Protein AF-A0A7C4G5A7-F1 (afdb_monomer_lite)

Sequence (88 aa):
MFIDLTPGTPRSYRAEALGKLFTIGNIAPHHVIFGSDASTTGYDFERVRSWVRYDRAIYRRLKLTRAAVANVFGGSLQRFLGREPRHA

Foldseek 3Di:
DAAEPEPPDDLVCSLVVVCCCVPPVPDDLLRAEYDHPADPVPGPPVSSVVVLVSVVVSCVVVVPDPVSVCSHHPNSVCVVVVNDPPPD

Structure (mmCIF, N/CA/C/O backbone):
data_AF-A0A7C4G5A7-F1
#
_entry.id   AF-A0A7C4G5A7-F1
#
loop_
_atom_site.group_PDB
_atom_site.id
_atom_site.type_symbol
_atom_site.label_atom_id
_atom_site.label_alt_id
_atom_site.label_comp_id
_atom_site.label_asym_id
_atom_site.label_entity_id
_atom_site.label_seq_id
_atom_site.pdbx_PDB_ins_code
_atom_site.Cartn_x
_atom_site.Cartn_y
_atom_site.Cartn_z
_atom_site.occupancy
_atom_site.B_iso_or_equiv
_atom_site.auth_seq_id
_atom_site.auth_comp_id
_atom_site.auth_asym_id
_atom_site.auth_atom_id
_atom_site.pdbx_PDB_model_num
ATOM 1 N N . MET A 1 1 ? -4.349 15.135 1.824 1.00 86.19 1 MET A N 1
ATOM 2 C CA . MET A 1 1 ? -3.063 14.527 1.417 1.00 86.19 1 MET A CA 1
ATOM 3 C C . MET A 1 1 ? -3.297 13.044 1.204 1.00 86.19 1 MET A C 1
ATOM 5 O O . MET A 1 1 ? -4.009 12.462 2.012 1.00 86.19 1 MET A O 1
ATOM 9 N N . PHE A 1 2 ? -2.748 12.468 0.136 1.00 93.31 2 PHE A N 1
ATOM 10 C CA . PHE A 1 2 ? -2.801 11.029 -0.128 1.00 93.31 2 PHE A CA 1
ATOM 11 C C . PHE A 1 2 ? -1.398 10.437 -0.014 1.00 93.31 2 PHE A C 1
ATOM 13 O O . PHE A 1 2 ? -0.419 11.141 -0.250 1.00 93.31 2 PHE A O 1
ATOM 20 N N . ILE A 1 3 ? -1.317 9.161 0.351 1.00 93.56 3 ILE A N 1
ATOM 21 C CA . ILE A 1 3 ? -0.073 8.394 0.403 1.00 93.56 3 ILE A CA 1
ATOM 22 C C . ILE A 1 3 ? -0.148 7.289 -0.630 1.00 93.56 3 ILE A C 1
ATOM 24 O O . ILE A 1 3 ? -1.071 6.474 -0.593 1.00 93.56 3 ILE A O 1
ATOM 28 N N . ASP A 1 4 ? 0.836 7.245 -1.519 1.00 93.25 4 ASP A N 1
ATOM 29 C CA . ASP A 1 4 ? 1.011 6.123 -2.425 1.00 93.25 4 ASP A CA 1
ATOM 30 C C . ASP A 1 4 ? 1.888 5.035 -1.778 1.00 93.25 4 ASP A C 1
ATOM 32 O O . ASP A 1 4 ? 2.827 5.311 -1.031 1.00 93.25 4 ASP A O 1
ATOM 36 N N . LEU A 1 5 ? 1.531 3.779 -2.033 1.00 93.44 5 LEU A N 1
ATOM 37 C CA . LEU A 1 5 ? 2.224 2.588 -1.554 1.00 93.44 5 LEU A CA 1
ATOM 38 C C . LEU A 1 5 ? 2.977 1.882 -2.679 1.00 93.44 5 LEU A C 1
ATOM 40 O O . LEU A 1 5 ? 3.068 0.651 -2.670 1.00 93.44 5 LEU A O 1
ATOM 44 N N . THR A 1 6 ? 3.500 2.609 -3.659 1.00 91.38 6 THR A N 1
ATOM 45 C CA . THR A 1 6 ? 4.334 2.001 -4.694 1.00 91.38 6 THR A CA 1
ATOM 46 C C . THR A 1 6 ? 5.493 1.188 -4.090 1.00 91.38 6 THR A C 1
ATOM 48 O O . THR A 1 6 ? 5.877 1.386 -2.925 1.00 91.38 6 THR A O 1
ATOM 51 N N . PRO A 1 7 ? 6.034 0.197 -4.821 1.00 83.62 7 PRO A N 1
ATOM 52 C CA . PRO A 1 7 ? 7.134 -0.648 -4.360 1.00 83.62 7 PRO A CA 1
ATOM 53 C C . PRO A 1 7 ? 8.494 0.066 -4.210 1.00 83.62 7 PRO A C 1
ATOM 55 O O . PRO A 1 7 ? 9.477 -0.365 -4.798 1.00 83.62 7 PRO A O 1
ATOM 58 N N . GLY A 1 8 ? 8.582 1.117 -3.391 1.00 84.44 8 GLY A N 1
ATOM 59 C CA . GLY A 1 8 ? 9.845 1.753 -2.982 1.00 84.44 8 GLY A CA 1
ATOM 60 C C . GLY A 1 8 ? 10.335 1.314 -1.596 1.00 84.44 8 GLY A C 1
ATOM 61 O O . GLY A 1 8 ? 11.530 1.327 -1.312 1.00 84.44 8 GLY A O 1
ATOM 62 N N . THR A 1 9 ? 9.428 0.877 -0.715 1.00 89.25 9 THR A N 1
ATOM 63 C CA . THR A 1 9 ? 9.791 0.362 0.615 1.00 89.25 9 THR A CA 1
ATOM 64 C C . THR A 1 9 ? 10.323 -1.072 0.509 1.00 89.25 9 THR A C 1
ATOM 66 O O . THR A 1 9 ? 9.579 -1.946 0.052 1.00 89.25 9 THR A O 1
ATOM 69 N N . PRO A 1 10 ? 11.544 -1.377 0.991 1.00 92.06 10 PRO A N 1
ATOM 70 C CA . PRO A 1 10 ? 12.056 -2.744 1.007 1.00 92.06 10 PRO A CA 1
ATOM 71 C C . PRO A 1 10 ? 11.113 -3.708 1.740 1.00 92.06 10 PRO A C 1
ATOM 73 O O . PRO A 1 10 ? 10.523 -3.364 2.768 1.00 92.06 10 PRO A O 1
ATOM 76 N N . ARG A 1 11 ? 10.990 -4.952 1.252 1.00 93.62 11 ARG A N 1
ATOM 77 C CA . ARG A 1 11 ? 10.088 -5.964 1.847 1.00 93.62 11 ARG A CA 1
ATOM 78 C C . ARG A 1 11 ? 10.367 -6.243 3.321 1.00 93.62 11 ARG A C 1
ATOM 80 O O . ARG A 1 11 ? 9.418 -6.497 4.063 1.00 93.62 11 ARG A O 1
ATOM 87 N N . SER A 1 12 ? 11.636 -6.166 3.726 1.00 95.69 12 SER A N 1
ATOM 88 C CA . SER A 1 12 ? 12.081 -6.315 5.116 1.00 95.69 12 SER A CA 1
ATOM 89 C C . SER A 1 12 ? 11.469 -5.268 6.049 1.00 95.69 12 SER A C 1
ATOM 91 O O . SER A 1 12 ? 11.209 -5.576 7.205 1.00 95.69 12 SER A O 1
ATOM 93 N N . TYR A 1 13 ? 11.175 -4.066 5.542 1.00 96.19 13 TYR A N 1
ATOM 94 C CA . TYR A 1 13 ? 10.612 -2.957 6.317 1.00 96.19 13 TYR A CA 1
ATOM 95 C C . TYR A 1 13 ? 9.114 -2.720 6.072 1.00 96.19 13 TYR A C 1
ATOM 97 O O . TYR A 1 13 ? 8.428 -2.060 6.849 1.00 96.19 13 TYR A O 1
ATOM 105 N N . ARG A 1 14 ? 8.566 -3.278 4.990 1.00 96.31 14 ARG A N 1
ATOM 106 C CA . ARG A 1 14 ? 7.192 -3.022 4.537 1.00 96.31 14 ARG A CA 1
ATOM 107 C C . ARG A 1 14 ? 6.127 -3.315 5.600 1.00 96.31 14 ARG A C 1
ATOM 109 O O . ARG A 1 14 ? 5.182 -2.546 5.730 1.00 96.31 14 ARG A O 1
ATOM 116 N N . ALA A 1 15 ? 6.275 -4.394 6.371 1.00 96.62 15 ALA A N 1
ATOM 117 C CA . ALA A 1 15 ? 5.326 -4.726 7.436 1.00 96.62 15 ALA A CA 1
ATOM 118 C C . ALA A 1 15 ? 5.315 -3.679 8.559 1.00 96.62 15 ALA A C 1
ATOM 120 O O . ALA A 1 15 ? 4.245 -3.322 9.046 1.00 96.62 15 ALA A O 1
ATOM 121 N N . GLU A 1 16 ? 6.485 -3.154 8.926 1.00 96.00 16 GLU A N 1
ATOM 122 C CA . GLU A 1 16 ? 6.603 -2.092 9.923 1.00 96.00 16 GLU A CA 1
ATOM 123 C C . GLU A 1 16 ? 6.030 -0.773 9.396 1.00 96.00 16 GLU A C 1
ATOM 125 O O . GLU A 1 16 ? 5.226 -0.142 10.080 1.00 96.00 16 GLU A O 1
ATOM 130 N N . ALA A 1 17 ? 6.378 -0.389 8.164 1.00 94.62 17 ALA A N 1
ATOM 131 C CA . ALA A 1 17 ? 5.876 0.831 7.535 1.00 94.62 17 ALA A CA 1
ATOM 132 C C . ALA A 1 17 ? 4.342 0.838 7.438 1.00 94.62 17 ALA A C 1
ATOM 134 O O . ALA A 1 17 ? 3.697 1.798 7.859 1.00 94.62 17 ALA A O 1
ATOM 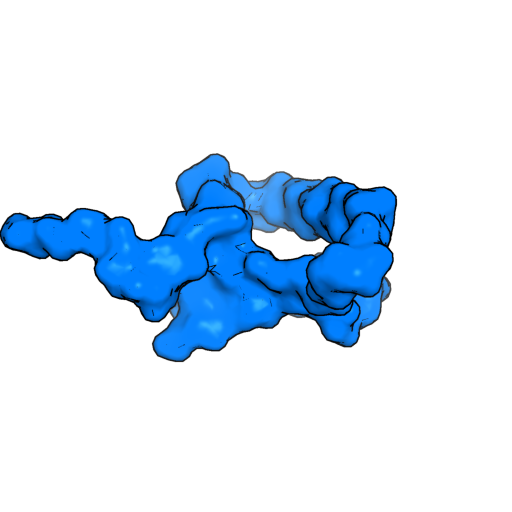135 N N . LEU A 1 18 ? 3.749 -0.254 6.941 1.00 94.56 18 LEU A N 1
ATOM 136 C CA . LEU A 1 18 ? 2.294 -0.397 6.866 1.00 94.56 18 LEU A CA 1
ATOM 137 C C . LEU A 1 18 ? 1.660 -0.479 8.258 1.00 94.56 18 LEU A C 1
ATOM 139 O O . LEU A 1 18 ? 0.586 0.079 8.460 1.00 94.56 18 LEU A O 1
ATOM 143 N N . GLY A 1 19 ? 2.325 -1.120 9.223 1.00 95.00 19 GLY A N 1
ATOM 144 C CA . GLY A 1 19 ? 1.902 -1.112 10.621 1.00 95.00 19 GLY A CA 1
ATOM 145 C C . GLY A 1 19 ? 1.754 0.316 11.134 1.00 95.00 19 GLY A C 1
ATOM 146 O O . GLY A 1 19 ? 0.649 0.734 11.456 1.00 95.00 19 GLY A O 1
ATOM 147 N N . LYS A 1 20 ? 2.834 1.102 11.097 1.00 93.50 20 LYS A N 1
ATOM 148 C CA . LYS A 1 20 ? 2.827 2.508 11.532 1.00 93.50 20 LYS A CA 1
ATOM 149 C C . LYS A 1 20 ? 1.782 3.343 10.796 1.00 93.50 20 LYS A C 1
ATOM 151 O O . LYS A 1 20 ? 1.054 4.104 11.431 1.00 93.50 20 LYS A O 1
ATOM 156 N N . LEU A 1 21 ? 1.678 3.176 9.477 1.00 93.25 21 LEU A N 1
ATOM 157 C CA . LEU A 1 21 ? 0.715 3.901 8.653 1.00 93.25 21 LEU A CA 1
ATOM 158 C C . LEU A 1 21 ? -0.730 3.667 9.116 1.00 93.25 21 LEU A C 1
ATOM 160 O O . LEU A 1 21 ? -1.481 4.626 9.272 1.00 93.25 21 LEU A O 1
ATOM 164 N N . PHE A 1 22 ? -1.107 2.406 9.345 1.00 92.31 22 PHE A N 1
ATOM 165 C CA . PHE A 1 22 ? -2.487 2.035 9.658 1.00 92.31 22 PHE A CA 1
ATOM 166 C C . PHE A 1 22 ? -2.825 2.024 11.153 1.00 92.31 22 PHE A C 1
ATOM 168 O O . PHE A 1 22 ? -4.009 1.971 11.480 1.00 92.31 22 PHE A O 1
ATOM 175 N N . THR A 1 23 ? -1.842 2.066 12.059 1.00 89.00 23 THR A N 1
ATOM 176 C CA . THR A 1 23 ? -2.097 2.009 13.512 1.00 89.00 23 THR A CA 1
ATOM 177 C C . THR A 1 23 ? -1.689 3.259 14.285 1.00 89.00 23 THR A C 1
ATOM 179 O O . THR A 1 23 ? -2.218 3.473 15.370 1.00 89.00 23 THR A O 1
ATOM 182 N N . ILE A 1 24 ? -0.769 4.079 13.765 1.00 85.50 24 ILE A N 1
ATOM 183 C CA . ILE A 1 24 ? -0.219 5.243 14.486 1.00 85.50 24 ILE A CA 1
ATOM 184 C C . ILE A 1 24 ? -0.467 6.545 13.726 1.00 85.50 24 ILE A C 1
ATOM 186 O O . ILE A 1 24 ? -0.776 7.565 14.332 1.00 85.50 24 ILE A O 1
ATOM 190 N N . GLY A 1 25 ? -0.341 6.531 12.397 1.00 69.44 25 GLY A N 1
ATOM 191 C CA . GLY A 1 25 ? -0.278 7.750 11.586 1.00 69.44 25 GLY A CA 1
ATOM 192 C C . GLY A 1 25 ? -1.550 8.607 11.533 1.00 69.44 25 GLY A C 1
ATOM 193 O O . GLY A 1 25 ? -1.526 9.642 10.876 1.00 69.44 25 GLY A O 1
ATOM 194 N N . ASN A 1 26 ? -2.659 8.199 12.167 1.00 68.50 26 ASN A N 1
ATOM 195 C CA . ASN A 1 26 ? -3.981 8.833 12.032 1.00 68.50 26 ASN A CA 1
ATOM 196 C C . ASN A 1 26 ? -4.410 9.042 10.566 1.00 68.50 26 ASN A C 1
ATOM 198 O O . ASN A 1 26 ? -5.178 9.949 10.242 1.00 68.50 26 ASN A O 1
ATOM 202 N N . ILE A 1 27 ? -3.915 8.199 9.657 1.00 78.56 27 ILE A N 1
ATOM 203 C CA . ILE A 1 27 ? -4.230 8.300 8.237 1.00 78.56 27 ILE A CA 1
ATOM 204 C C . ILE A 1 27 ? -5.471 7.479 7.961 1.00 78.56 27 ILE A C 1
ATOM 206 O O . ILE A 1 27 ? -5.501 6.262 8.139 1.00 78.56 27 ILE A O 1
ATOM 210 N N . ALA A 1 28 ? -6.512 8.170 7.510 1.00 80.19 28 ALA A N 1
ATOM 211 C CA . ALA A 1 28 ? -7.739 7.510 7.132 1.00 80.19 28 ALA A CA 1
ATOM 212 C C . ALA A 1 28 ? -7.476 6.560 5.945 1.00 80.19 28 ALA A C 1
ATOM 214 O O . ALA A 1 28 ? -6.841 6.971 4.969 1.00 80.19 28 ALA A O 1
ATOM 215 N N . PRO A 1 29 ? -7.990 5.316 5.962 1.00 79.62 29 PRO A N 1
ATOM 216 C CA . PRO A 1 29 ? -7.741 4.347 4.890 1.00 79.62 29 PRO A CA 1
ATOM 217 C C . PRO A 1 29 ? -8.126 4.827 3.481 1.00 79.62 29 PRO A C 1
ATOM 219 O O . PRO A 1 29 ? -7.569 4.343 2.502 1.00 79.62 29 PRO A O 1
ATOM 222 N N . HIS A 1 30 ? -9.043 5.795 3.374 1.00 87.38 30 HIS A N 1
ATOM 223 C CA . HIS A 1 30 ? -9.457 6.432 2.117 1.00 87.38 30 HIS A CA 1
ATOM 224 C C . HIS A 1 30 ? -8.463 7.481 1.574 1.00 87.38 30 HIS A C 1
ATOM 226 O O . HIS A 1 30 ? -8.751 8.147 0.583 1.00 87.38 30 HIS A O 1
ATOM 232 N N . HIS A 1 31 ? -7.307 7.652 2.221 1.00 93.12 31 HIS A N 1
ATOM 233 C CA . HIS A 1 31 ? -6.196 8.488 1.757 1.00 93.12 31 HIS A CA 1
ATOM 234 C C . HIS A 1 31 ? -4.957 7.673 1.359 1.00 93.12 31 HIS A C 1
ATOM 236 O O . HIS A 1 31 ? -3.915 8.251 1.065 1.00 93.12 31 HIS A O 1
ATOM 242 N N . VAL A 1 32 ? -5.045 6.343 1.339 1.00 95.50 32 VAL A N 1
ATOM 243 C CA . VAL A 1 32 ? -3.930 5.460 0.973 1.00 95.50 32 VAL A CA 1
ATOM 244 C C . VAL A 1 32 ? -4.217 4.824 -0.382 1.00 95.50 32 VAL A C 1
ATOM 246 O O . VAL A 1 32 ? -5.310 4.300 -0.577 1.00 95.50 32 VAL A O 1
ATOM 249 N N . ILE A 1 33 ? -3.263 4.869 -1.310 1.00 96.19 33 ILE A N 1
ATOM 250 C CA . ILE A 1 33 ? -3.401 4.399 -2.694 1.00 96.19 33 ILE A CA 1
ATOM 251 C C . ILE A 1 33 ? -2.321 3.357 -2.981 1.00 96.19 33 ILE A C 1
ATOM 253 O O . ILE A 1 33 ? -1.141 3.592 -2.750 1.00 96.19 33 ILE A O 1
ATOM 257 N N . PHE A 1 34 ? -2.700 2.207 -3.527 1.00 95.19 34 PHE A N 1
ATOM 258 C CA . PHE A 1 34 ? -1.739 1.262 -4.082 1.00 95.19 34 PHE A CA 1
ATOM 259 C C . PHE A 1 34 ? -1.290 1.695 -5.484 1.00 95.19 34 PHE A C 1
ATOM 261 O O . PHE A 1 34 ? -2.118 1.992 -6.344 1.00 95.19 34 PHE A O 1
ATOM 268 N N . GLY A 1 35 ? 0.016 1.644 -5.736 1.00 93.19 35 GLY A N 1
ATOM 269 C CA . GLY A 1 3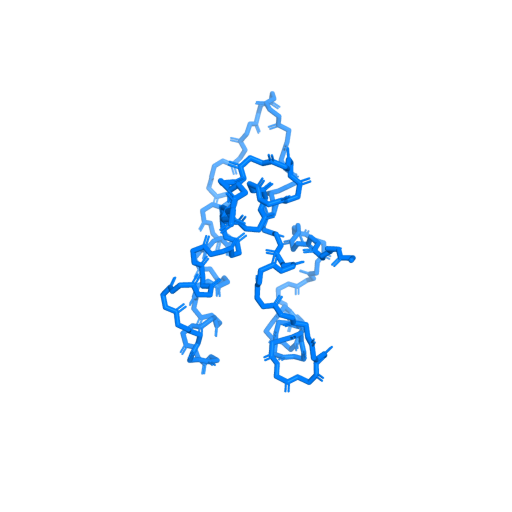5 ? 0.604 1.762 -7.067 1.00 93.19 35 GLY A CA 1
ATOM 270 C C . GLY A 1 35 ? 1.567 0.605 -7.317 1.00 93.19 35 GLY A C 1
ATOM 271 O O . GLY A 1 35 ? 2.103 0.031 -6.377 1.00 93.19 35 GLY A O 1
ATOM 272 N N . SER A 1 36 ? 1.772 0.232 -8.580 1.00 92.31 36 SER A N 1
ATOM 273 C CA . SER A 1 36 ? 2.693 -0.859 -8.945 1.00 92.31 36 SER A CA 1
ATOM 274 C C . SER A 1 36 ? 4.102 -0.393 -9.301 1.00 92.31 36 SER A C 1
ATOM 276 O O . SER A 1 36 ? 5.014 -1.220 -9.304 1.00 92.31 36 SER A O 1
ATOM 278 N N . ASP A 1 37 ? 4.254 0.893 -9.632 1.00 91.50 37 ASP A N 1
ATOM 279 C CA . ASP A 1 37 ? 5.469 1.477 -10.216 1.00 91.50 37 ASP A CA 1
ATOM 280 C C . ASP A 1 37 ? 6.059 0.615 -11.350 1.00 91.50 37 ASP A C 1
ATOM 282 O O . ASP A 1 37 ? 7.253 0.325 -11.441 1.00 91.50 37 ASP A O 1
ATOM 286 N N . ALA A 1 38 ? 5.163 0.073 -12.173 1.00 90.88 38 ALA A N 1
ATOM 287 C CA . ALA A 1 38 ? 5.504 -0.695 -13.355 1.00 90.88 38 ALA A CA 1
ATOM 288 C C . ALA A 1 38 ? 5.278 0.167 -14.598 1.00 90.88 38 ALA A C 1
ATOM 290 O O . ALA A 1 38 ? 4.325 0.949 -14.653 1.00 90.88 38 ALA A O 1
ATOM 291 N N . SER A 1 39 ? 6.123 -0.012 -15.612 1.00 89.88 39 SER A N 1
ATOM 292 C CA . SER A 1 39 ? 5.877 0.556 -16.932 1.00 89.88 39 SER A CA 1
ATOM 293 C C . SER A 1 39 ? 4.684 -0.134 -17.592 1.00 89.88 39 SER A C 1
ATOM 295 O O . SER A 1 39 ? 4.445 -1.330 -17.413 1.00 89.88 39 SER A O 1
ATOM 297 N N . THR A 1 40 ? 3.946 0.617 -18.406 1.00 88.56 40 THR A N 1
ATOM 298 C CA . THR A 1 40 ? 2.893 0.048 -19.258 1.00 88.56 40 THR A CA 1
ATOM 299 C C . THR A 1 40 ? 3.506 -0.880 -20.308 1.00 88.56 40 THR A C 1
ATOM 301 O O . THR A 1 40 ? 3.043 -2.000 -20.519 1.00 88.56 40 THR A O 1
ATOM 304 N N . THR A 1 41 ? 4.594 -0.436 -20.938 1.00 86.38 41 THR A N 1
ATOM 305 C CA . THR A 1 41 ? 5.389 -1.221 -21.883 1.00 86.38 41 THR A CA 1
ATOM 306 C C . THR A 1 41 ? 6.264 -2.187 -21.083 1.00 86.38 41 THR A C 1
ATOM 308 O O . THR A 1 41 ? 7.248 -1.770 -20.476 1.00 86.38 41 THR A O 1
ATOM 311 N N . GLY A 1 42 ? 5.875 -3.462 -21.016 1.00 85.38 42 GLY A N 1
ATOM 312 C CA . GLY A 1 42 ? 6.580 -4.476 -20.218 1.00 85.38 42 GLY A CA 1
ATOM 313 C C . GLY A 1 42 ? 6.070 -4.627 -18.781 1.00 85.38 42 GLY A C 1
ATOM 314 O O . GLY A 1 42 ? 6.866 -4.828 -17.867 1.00 85.38 42 GLY A O 1
ATOM 315 N N . TYR A 1 43 ? 4.753 -4.528 -18.573 1.00 89.50 43 TYR A N 1
ATOM 316 C CA . TYR A 1 43 ? 4.136 -4.691 -17.257 1.00 89.50 43 TYR A CA 1
ATOM 317 C C . TYR A 1 43 ? 4.471 -6.050 -16.615 1.00 89.50 43 TYR A C 1
ATOM 319 O O . TYR A 1 43 ? 3.945 -7.094 -17.009 1.00 89.50 43 TYR A O 1
ATOM 327 N N . ASP A 1 44 ? 5.321 -6.030 -15.586 1.00 92.88 44 ASP A N 1
ATOM 328 C CA . ASP A 1 44 ? 5.707 -7.217 -14.820 1.00 92.88 44 ASP A CA 1
ATOM 329 C C . ASP A 1 44 ? 4.589 -7.635 -13.857 1.00 92.88 44 ASP A C 1
ATOM 331 O O . ASP A 1 44 ? 4.548 -7.291 -12.668 1.00 92.88 44 ASP A O 1
ATOM 335 N N . PHE A 1 45 ? 3.648 -8.388 -14.410 1.00 94.75 45 PHE A N 1
ATOM 336 C CA . PHE A 1 45 ? 2.484 -8.877 -13.697 1.00 94.75 45 PHE A CA 1
ATOM 337 C C . PHE A 1 45 ? 2.839 -9.748 -12.486 1.00 94.75 45 PHE A C 1
ATOM 339 O O . PHE A 1 45 ? 2.183 -9.641 -11.447 1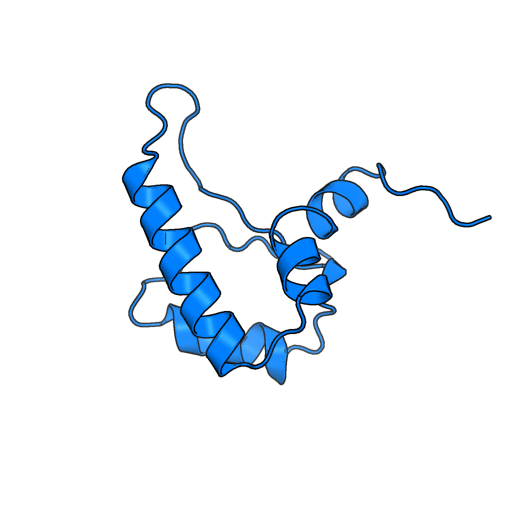.00 94.75 45 PHE A O 1
ATOM 346 N N . GLU A 1 46 ? 3.873 -10.584 -12.580 1.00 95.69 46 GLU A N 1
ATOM 347 C CA . GLU A 1 46 ? 4.255 -11.481 -11.488 1.00 95.69 46 GLU A CA 1
ATOM 348 C C . GLU A 1 46 ? 4.847 -10.705 -10.311 1.00 95.69 46 GLU A C 1
ATOM 350 O O . GLU A 1 46 ? 4.477 -10.941 -9.151 1.00 95.69 46 GLU A O 1
ATOM 355 N N . ARG A 1 47 ? 5.669 -9.686 -10.588 1.00 93.25 47 ARG A N 1
ATOM 356 C CA . ARG A 1 47 ? 6.154 -8.761 -9.561 1.00 93.25 47 ARG A CA 1
ATOM 357 C C . ARG A 1 47 ? 4.995 -8.058 -8.872 1.00 93.25 47 ARG A C 1
ATOM 359 O O . ARG A 1 47 ? 4.930 -8.090 -7.640 1.00 93.25 47 ARG A O 1
ATOM 366 N N . VAL A 1 48 ? 4.044 -7.494 -9.619 1.00 95.00 48 VAL A N 1
ATOM 367 C CA . VAL A 1 48 ? 2.885 -6.807 -9.019 1.00 95.00 48 VAL A CA 1
ATOM 368 C C . VAL A 1 48 ? 2.020 -7.767 -8.209 1.00 95.00 48 VAL A C 1
ATOM 370 O O . VAL A 1 48 ? 1.689 -7.482 -7.057 1.00 95.00 48 VAL A O 1
ATOM 373 N N . ARG A 1 49 ? 1.710 -8.944 -8.756 1.00 95.94 49 ARG A N 1
ATOM 374 C CA . ARG A 1 49 ? 0.957 -9.998 -8.067 1.00 95.94 49 ARG A CA 1
ATOM 375 C C . ARG A 1 49 ? 1.632 -10.392 -6.754 1.00 95.94 49 ARG A C 1
ATOM 377 O O . ARG A 1 49 ? 0.946 -10.578 -5.747 1.00 95.94 49 ARG A O 1
ATOM 384 N N . SER A 1 50 ? 2.960 -10.499 -6.737 1.00 95.81 50 SER A N 1
ATOM 385 C CA . SER A 1 50 ? 3.714 -10.829 -5.526 1.00 95.81 50 SER A CA 1
ATOM 386 C C . SER A 1 50 ? 3.625 -9.727 -4.459 1.00 95.81 50 SER A C 1
ATOM 388 O O . SER A 1 50 ? 3.427 -10.042 -3.285 1.00 95.81 50 SER A O 1
ATOM 390 N N . TRP A 1 51 ? 3.668 -8.449 -4.854 1.00 96.00 51 TRP A N 1
ATOM 391 C CA . TRP A 1 51 ? 3.467 -7.312 -3.949 1.00 96.00 51 TRP A CA 1
ATOM 392 C C . TRP A 1 51 ? 2.053 -7.262 -3.381 1.00 96.00 51 TRP A C 1
ATOM 394 O O . TRP A 1 51 ? 1.888 -7.191 -2.167 1.00 96.00 51 TRP A O 1
ATOM 404 N N . VAL A 1 52 ? 1.033 -7.406 -4.231 1.00 96.06 52 VAL A N 1
ATOM 405 C CA . VAL A 1 52 ? -0.371 -7.440 -3.795 1.00 96.06 52 VAL A CA 1
ATOM 406 C C . VAL A 1 52 ? -0.606 -8.575 -2.795 1.00 96.06 52 VAL A C 1
ATOM 408 O O . VAL A 1 52 ? -1.275 -8.381 -1.780 1.00 96.06 52 VAL A O 1
ATOM 411 N N . ARG A 1 53 ? -0.048 -9.768 -3.048 1.00 97.19 53 ARG A N 1
ATOM 412 C CA . ARG A 1 53 ? -0.133 -10.907 -2.118 1.00 97.19 53 ARG A CA 1
ATOM 413 C C . ARG A 1 53 ? 0.531 -10.596 -0.776 1.00 97.19 53 ARG A C 1
ATOM 415 O O . ARG A 1 53 ? -0.053 -10.898 0.265 1.00 97.19 53 ARG A O 1
ATOM 422 N N . TYR A 1 54 ? 1.720 -9.999 -0.801 1.00 96.56 54 TYR A N 1
ATOM 423 C CA . TYR A 1 54 ? 2.478 -9.663 0.402 1.00 96.56 54 TYR A CA 1
ATOM 424 C C . TYR A 1 54 ? 1.762 -8.607 1.256 1.00 96.56 54 TYR A C 1
ATOM 426 O O . TYR A 1 54 ? 1.523 -8.834 2.444 1.00 96.56 54 TYR A O 1
ATOM 434 N N . ASP A 1 55 ? 1.310 -7.513 0.641 1.00 96.44 55 ASP A N 1
ATOM 435 C CA . ASP A 1 55 ? 0.580 -6.446 1.330 1.00 96.44 55 ASP A CA 1
ATOM 436 C C . ASP A 1 55 ? -0.751 -6.962 1.906 1.00 96.44 55 ASP A C 1
ATOM 438 O O . ASP A 1 55 ? -1.059 -6.711 3.070 1.00 96.44 55 ASP A O 1
ATOM 442 N N . ARG A 1 56 ? -1.500 -7.802 1.171 1.00 97.25 56 ARG A N 1
ATOM 443 C CA . ARG A 1 56 ? -2.720 -8.452 1.697 1.00 97.25 56 ARG A CA 1
ATOM 444 C C . ARG A 1 56 ? -2.451 -9.321 2.926 1.00 97.25 56 ARG A C 1
ATOM 446 O O . ARG A 1 56 ? -3.278 -9.355 3.841 1.00 97.25 56 ARG A O 1
ATOM 453 N N . ALA A 1 57 ? -1.319 -10.024 2.971 1.00 98.25 57 ALA A N 1
ATOM 454 C CA . ALA A 1 57 ? -0.945 -10.811 4.142 1.00 98.25 57 ALA A CA 1
ATOM 455 C C . ALA A 1 57 ? -0.693 -9.915 5.367 1.00 98.25 57 ALA A C 1
ATOM 457 O O . ALA A 1 57 ? -1.107 -10.275 6.471 1.00 98.25 57 ALA A O 1
ATOM 458 N N . ILE A 1 58 ? -0.080 -8.744 5.167 1.00 97.38 58 ILE A N 1
ATOM 459 C CA . ILE A 1 58 ? 0.134 -7.734 6.211 1.00 97.38 58 ILE A CA 1
ATOM 460 C C . ILE A 1 58 ? -1.203 -7.132 6.659 1.00 97.38 58 ILE A C 1
ATOM 462 O O . ILE A 1 58 ? -1.492 -7.137 7.853 1.00 97.38 58 ILE A O 1
ATOM 466 N N . TYR A 1 59 ? -2.066 -6.711 5.731 1.00 96.88 59 TYR A N 1
ATOM 467 C CA . TYR A 1 59 ? -3.387 -6.149 6.049 1.00 96.88 59 TYR A CA 1
ATOM 468 C C . TYR A 1 59 ? -4.246 -7.101 6.882 1.00 96.88 59 TYR A C 1
ATOM 470 O O . TYR A 1 59 ? -4.910 -6.671 7.823 1.00 96.88 59 TYR A O 1
ATOM 478 N N . ARG A 1 60 ? -4.186 -8.408 6.591 1.00 98.19 60 ARG A N 1
ATOM 479 C CA . ARG A 1 60 ? -4.861 -9.436 7.393 1.00 98.19 60 ARG A CA 1
ATOM 480 C C . ARG A 1 60 ? -4.322 -9.496 8.825 1.00 98.19 60 ARG A C 1
ATOM 482 O O . ARG A 1 60 ? -5.113 -9.611 9.754 1.00 98.19 60 ARG A O 1
ATOM 489 N N . ARG A 1 61 ? -3.001 -9.407 9.016 1.00 97.69 61 ARG A N 1
ATOM 490 C CA . ARG A 1 61 ? -2.376 -9.372 10.355 1.00 97.69 61 ARG A CA 1
ATOM 491 C C . ARG A 1 61 ? -2.758 -8.106 11.125 1.00 97.69 61 ARG A C 1
ATOM 493 O O . ARG A 1 61 ? -3.036 -8.191 12.314 1.00 97.69 61 ARG A O 1
ATOM 500 N N . LEU A 1 62 ? -2.845 -6.971 10.430 1.00 95.75 62 LEU A N 1
ATOM 501 C CA . LEU A 1 62 ? -3.310 -5.688 10.971 1.00 95.75 62 LEU A CA 1
ATOM 502 C C . LEU A 1 62 ? -4.837 -5.616 11.154 1.00 95.75 62 LEU A C 1
ATOM 504 O O . LEU A 1 62 ? -5.342 -4.601 11.620 1.00 95.75 62 LEU A O 1
ATOM 508 N N . LYS A 1 63 ? -5.576 -6.677 10.795 1.00 96.06 63 LYS A N 1
ATOM 509 C CA . LYS A 1 63 ? -7.042 -6.763 10.889 1.00 96.06 63 LYS A CA 1
ATOM 510 C C . LYS A 1 63 ? -7.773 -5.630 10.150 1.00 96.06 63 LYS A C 1
ATOM 512 O O . LYS A 1 63 ? -8.844 -5.204 10.578 1.00 96.06 63 LYS A O 1
ATOM 517 N N . LEU A 1 64 ? -7.229 -5.159 9.023 1.00 94.75 64 LEU A N 1
ATOM 518 C CA . LEU A 1 64 ? -7.927 -4.176 8.192 1.00 94.75 64 LEU A CA 1
ATOM 519 C C . LEU A 1 64 ? -9.238 -4.755 7.649 1.00 94.75 64 LEU A C 1
ATOM 521 O O . LEU A 1 64 ? -9.304 -5.910 7.221 1.00 94.75 64 LEU A O 1
ATOM 525 N N . THR A 1 65 ? -10.283 -3.929 7.635 1.00 95.31 65 THR A N 1
ATOM 526 C CA . THR A 1 65 ? -11.587 -4.322 7.093 1.00 95.31 65 THR A CA 1
ATOM 527 C C . THR A 1 65 ? -11.521 -4.493 5.576 1.00 95.31 65 THR A C 1
ATOM 529 O O . THR A 1 65 ? -10.680 -3.902 4.892 1.00 95.31 65 THR A O 1
ATOM 532 N N . ARG A 1 66 ? -12.460 -5.265 5.011 1.00 95.44 66 ARG A N 1
ATOM 533 C CA . ARG A 1 66 ? -12.572 -5.425 3.549 1.00 95.44 66 ARG A CA 1
ATOM 534 C C . ARG A 1 66 ? -12.760 -4.076 2.847 1.00 95.44 66 ARG A C 1
ATOM 536 O O . ARG A 1 66 ? -12.173 -3.874 1.791 1.00 95.44 66 ARG A O 1
ATOM 543 N N . ALA A 1 67 ? -13.510 -3.156 3.458 1.00 94.12 67 ALA A N 1
ATOM 544 C CA . ALA A 1 67 ? -13.712 -1.801 2.949 1.00 94.12 67 ALA A CA 1
ATOM 545 C C . ALA A 1 67 ? -12.410 -0.982 2.941 1.00 94.12 67 ALA A C 1
ATOM 547 O O . ALA A 1 67 ? -12.082 -0.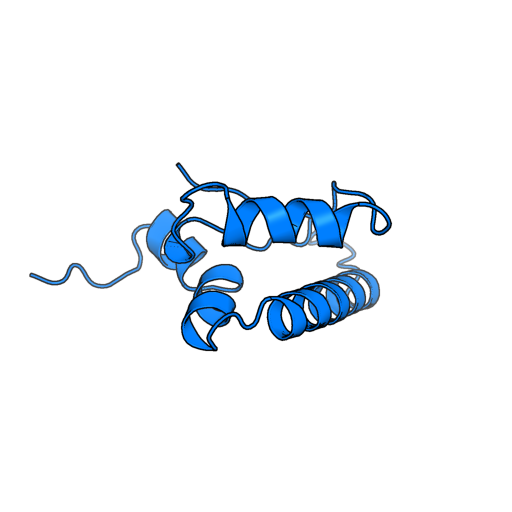371 1.931 1.00 94.12 67 ALA A O 1
ATOM 548 N N . ALA A 1 68 ? -11.618 -1.029 4.020 1.00 93.81 68 ALA A N 1
ATOM 549 C CA . ALA A 1 68 ? -10.324 -0.348 4.070 1.00 93.81 68 ALA A CA 1
ATOM 550 C C . ALA A 1 68 ? -9.365 -0.867 2.985 1.00 93.81 68 ALA A C 1
ATOM 552 O O . ALA A 1 68 ? -8.743 -0.078 2.280 1.00 93.81 68 ALA A O 1
ATOM 553 N N . VAL A 1 69 ? -9.294 -2.189 2.797 1.00 96.19 69 VAL A N 1
ATOM 554 C CA . VAL A 1 69 ? -8.462 -2.796 1.746 1.00 96.19 69 VAL A CA 1
ATOM 555 C C . VAL A 1 69 ? -8.972 -2.438 0.343 1.00 96.19 69 VAL A C 1
ATOM 557 O O . VAL A 1 69 ? -8.167 -2.158 -0.543 1.00 96.19 69 VAL A O 1
ATOM 560 N N . ALA A 1 70 ? -10.290 -2.413 0.126 1.00 95.31 70 ALA A N 1
ATOM 561 C CA . ALA A 1 70 ? -10.880 -1.986 -1.144 1.00 95.31 70 ALA A CA 1
ATOM 562 C C . ALA A 1 70 ? -10.569 -0.514 -1.462 1.00 95.31 70 ALA A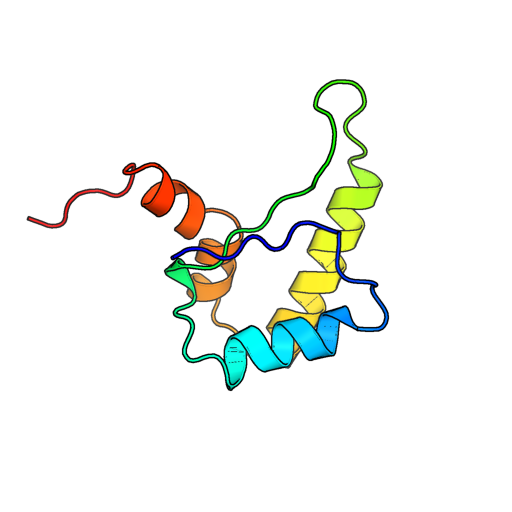 C 1
ATOM 564 O O . ALA A 1 70 ? -10.282 -0.183 -2.613 1.00 95.31 70 ALA A O 1
ATOM 565 N N . ASN A 1 71 ? -10.543 0.352 -0.445 1.00 94.44 71 ASN A N 1
ATOM 566 C CA . ASN A 1 71 ? -10.126 1.742 -0.606 1.00 94.44 71 ASN A CA 1
ATOM 567 C C . ASN A 1 71 ? -8.668 1.836 -1.059 1.00 94.44 71 ASN A C 1
ATOM 569 O O . ASN A 1 71 ? -8.402 2.484 -2.069 1.00 94.44 71 ASN A O 1
ATOM 573 N N . VAL A 1 72 ? -7.754 1.110 -0.404 1.00 95.69 72 VAL A N 1
ATOM 574 C CA . VAL A 1 72 ? -6.330 1.085 -0.782 1.00 95.69 72 VAL A CA 1
ATOM 575 C C . VAL A 1 72 ? -6.128 0.717 -2.254 1.00 95.69 72 VAL A C 1
ATOM 577 O O . VAL A 1 72 ? -5.352 1.364 -2.952 1.00 95.69 72 VAL A O 1
ATOM 580 N N . PHE A 1 73 ? -6.838 -0.301 -2.747 1.00 95.38 73 PHE A N 1
ATOM 581 C CA . PHE A 1 73 ? -6.675 -0.787 -4.121 1.00 95.38 73 PHE A CA 1
ATOM 582 C C . PHE A 1 73 ? -7.546 -0.076 -5.169 1.00 95.38 73 PHE A C 1
ATOM 584 O O . PHE A 1 73 ? -7.422 -0.396 -6.350 1.00 95.38 73 PHE A O 1
ATOM 591 N N . GLY A 1 74 ? -8.419 0.863 -4.791 1.00 93.94 74 GLY A N 1
ATOM 592 C CA . GLY A 1 74 ? -9.295 1.512 -5.769 1.00 93.94 74 GLY A CA 1
ATOM 593 C C . GLY A 1 74 ? -10.073 2.718 -5.260 1.00 93.94 74 GLY A C 1
ATOM 594 O O . GLY A 1 74 ? -10.006 3.772 -5.889 1.00 93.94 74 GLY A O 1
ATOM 595 N N . GLY A 1 75 ? -10.782 2.597 -4.134 1.00 94.56 75 GLY A N 1
ATOM 596 C CA . GLY A 1 75 ? -11.655 3.676 -3.637 1.00 94.56 75 GLY A CA 1
ATOM 597 C C . GLY A 1 75 ? -10.907 4.994 -3.400 1.00 94.56 75 GLY A C 1
ATOM 598 O O . GLY A 1 75 ? -11.314 6.047 -3.884 1.00 94.56 75 GLY A O 1
ATOM 599 N N . SER A 1 76 ? -9.728 4.932 -2.777 1.00 95.19 76 SER A N 1
ATOM 600 C CA . SER A 1 76 ? -8.886 6.111 -2.549 1.00 95.19 76 SER A CA 1
ATOM 601 C C . SER A 1 76 ? -8.444 6.774 -3.856 1.00 95.19 76 SER A C 1
ATOM 603 O O . SER A 1 76 ? -8.402 8.000 -3.933 1.00 95.19 76 SER A O 1
ATOM 605 N N . LEU A 1 77 ? -8.145 5.988 -4.899 1.00 95.38 77 LEU A N 1
ATOM 606 C CA . LEU A 1 77 ? -7.776 6.528 -6.210 1.00 95.38 77 LEU A CA 1
ATOM 607 C C . LEU A 1 77 ? -8.978 7.194 -6.892 1.00 95.38 77 LEU A C 1
ATOM 609 O O . LEU A 1 77 ? -8.838 8.271 -7.462 1.00 95.38 77 LEU A O 1
ATOM 613 N N . GLN A 1 78 ? -10.168 6.594 -6.807 1.00 94.50 78 GLN A N 1
ATOM 614 C CA . GLN A 1 78 ? -11.391 7.201 -7.339 1.00 94.50 78 GLN A CA 1
ATOM 615 C C . GLN A 1 78 ? -11.685 8.542 -6.663 1.00 94.50 78 GLN A C 1
ATOM 617 O O . GLN A 1 78 ? -11.939 9.526 -7.357 1.00 94.50 78 GLN A O 1
ATOM 622 N N . ARG A 1 79 ? -11.562 8.617 -5.333 1.00 93.12 79 ARG A N 1
ATOM 623 C CA . ARG A 1 79 ? -11.706 9.867 -4.579 1.00 93.12 79 ARG A CA 1
ATOM 624 C C . ARG A 1 79 ? -10.648 10.901 -4.959 1.00 93.12 79 ARG A C 1
ATOM 626 O O . ARG A 1 79 ? -10.992 12.059 -5.172 1.00 93.12 79 ARG A O 1
ATOM 633 N N . PHE A 1 80 ? -9.383 10.492 -5.075 1.00 94.12 80 PHE A N 1
ATOM 634 C CA . PHE A 1 80 ? -8.291 11.369 -5.510 1.00 94.12 80 PHE A CA 1
ATOM 635 C C . PHE A 1 80 ? -8.567 11.993 -6.886 1.00 94.12 80 PHE A C 1
ATOM 637 O O . PHE A 1 80 ? -8.322 13.177 -7.090 1.00 94.12 80 PHE A O 1
ATOM 644 N N . LEU A 1 81 ? -9.145 11.213 -7.803 1.00 94.50 81 LEU A N 1
ATOM 645 C CA . LEU A 1 81 ? -9.525 11.653 -9.147 1.00 94.50 81 LEU A CA 1
ATOM 646 C C . LEU A 1 81 ? -10.879 12.387 -9.209 1.00 94.50 81 LEU A C 1
ATOM 648 O O . LEU A 1 81 ? -11.339 12.701 -10.306 1.00 94.50 81 LEU A O 1
ATOM 652 N N . GLY A 1 82 ? -11.551 12.621 -8.075 1.00 93.56 82 GLY A N 1
ATOM 653 C CA . GLY A 1 82 ? -12.866 13.271 -8.026 1.00 93.56 82 GLY A CA 1
ATOM 654 C C . GLY A 1 82 ? -14.007 12.445 -8.637 1.00 93.56 82 GLY A C 1
ATOM 655 O O . GLY A 1 82 ? -14.990 13.015 -9.101 1.00 93.56 82 GLY A O 1
ATOM 656 N N . ARG A 1 83 ? -13.871 11.112 -8.680 1.00 88.38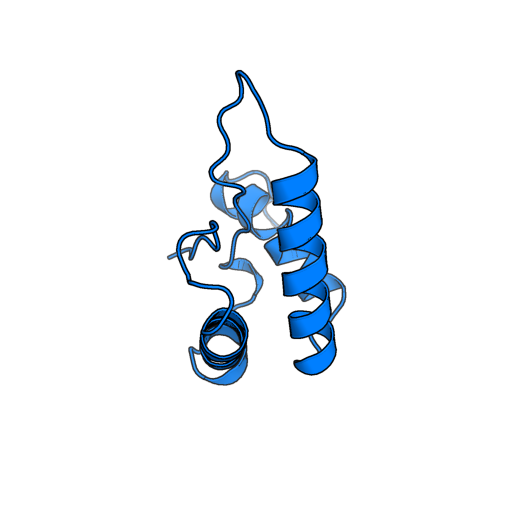 83 ARG A N 1
ATOM 657 C CA . ARG A 1 83 ? -14.827 10.180 -9.311 1.00 88.38 83 ARG A CA 1
ATOM 658 C C . ARG A 1 83 ? -15.806 9.516 -8.343 1.00 88.38 83 ARG A C 1
ATOM 660 O O . ARG A 1 83 ? -16.621 8.711 -8.785 1.00 88.38 83 ARG A O 1
ATOM 667 N N . GLU A 1 84 ? -15.744 9.824 -7.050 1.00 75.62 84 GLU A N 1
ATOM 668 C CA . GLU A 1 84 ? -16.803 9.398 -6.131 1.00 75.62 84 GLU A CA 1
ATOM 669 C C . GLU A 1 84 ? -18.063 10.257 -6.328 1.00 75.62 84 GLU A C 1
ATOM 671 O O . GLU A 1 84 ? -17.947 11.457 -6.603 1.00 75.62 84 GLU A O 1
ATOM 676 N N . PRO A 1 85 ? -19.274 9.682 -6.191 1.00 56.38 85 PRO A N 1
ATOM 677 C CA . PRO A 1 85 ? -20.492 10.474 -6.163 1.00 56.38 85 PRO A CA 1
ATOM 678 C C . PRO A 1 85 ? -20.363 11.512 -5.049 1.00 56.38 85 PRO A C 1
ATOM 680 O O . PRO A 1 85 ? -20.104 11.163 -3.897 1.00 56.38 85 PRO A O 1
ATOM 683 N N . ARG A 1 86 ? -20.547 12.794 -5.376 1.00 49.00 86 ARG A N 1
ATOM 684 C CA . ARG A 1 86 ? -20.796 13.805 -4.347 1.00 49.00 86 ARG A CA 1
ATOM 685 C C . ARG A 1 86 ? -22.067 13.360 -3.630 1.00 49.00 86 ARG A C 1
ATOM 687 O O . ARG A 1 86 ? -23.137 13.404 -4.230 1.00 49.00 86 ARG A O 1
ATOM 694 N N . HIS A 1 87 ? -21.946 12.867 -2.400 1.00 51.41 87 HIS A N 1
ATOM 695 C CA . HIS A 1 87 ? -23.105 12.778 -1.524 1.00 51.41 87 HIS A CA 1
ATOM 696 C C . HIS A 1 87 ? -23.591 14.219 -1.337 1.00 51.41 87 HIS A C 1
ATOM 698 O O . HIS A 1 87 ? -22.863 15.041 -0.776 1.00 51.41 87 HIS A O 1
ATOM 704 N N . ALA A 1 88 ? -24.723 14.526 -1.973 1.00 35.47 88 ALA A N 1
ATOM 705 C CA . ALA A 1 88 ? -25.462 15.769 -1.798 1.00 35.47 88 ALA A CA 1
ATOM 706 C C . ALA A 1 88 ? -26.009 15.859 -0.370 1.00 35.47 88 ALA A C 1
ATOM 708 O O . ALA A 1 88 ? -26.332 14.785 0.193 1.00 35.47 88 ALA A O 1
#

pLDDT: mean 90.26, std 10.95, range [35.47, 98.25]

Secondary structure (DSSP, 8-state):
--EE--TTS-HHHHHHHHHHHHHTS---GGGEE------STT--HHHHHHHHHHHHHHHHHTT--HHHHHIIIIIHHHHHTT-S----

Radius of gyration: 13.47 Å; chains: 1; bounding box: 38×27×36 Å